Protein AF-A0A7K4CQ59-F1 (afdb_monomer_lite)

Foldseek 3Di:
DDWDQDPPRDTDDKDKAADPPAAEDEAEDDPPDALVVCVVVCVVCRDRHTYMGD

Sequence (54 aa):
MDAITIPAGISLAAKLAGPVDAPLVACIHGHTGSHGRYVFFQDKLQGKYRVLVY

Secondary structure (DSSP, 8-state):
-EEEEETTTEEEEEEEES-TTSPEEEE---TT--GGGGHHHHHHHTTTSEEEE-

Structure (mmCIF, N/CA/C/O backbone):
data_AF-A0A7K4CQ59-F1
#
_entry.id   AF-A0A7K4CQ59-F1
#
loop_
_atom_site.group_PDB
_atom_site.id
_atom_site.type_symbol
_atom_site.label_atom_id
_atom_site.label_alt_id
_atom_site.label_comp_id
_atom_site.label_asym_id
_atom_site.label_entity_id
_atom_site.label_seq_id
_atom_site.pdbx_PDB_ins_code
_atom_site.Cartn_x
_atom_site.Cartn_y
_atom_site.Car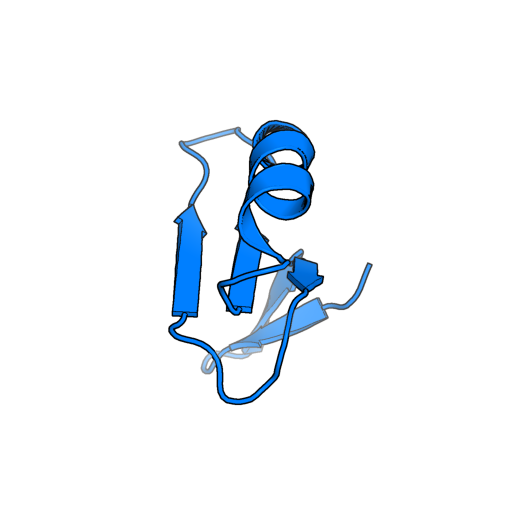tn_z
_atom_site.occupancy
_atom_site.B_iso_or_equiv
_atom_site.auth_seq_id
_atom_site.auth_comp_id
_atom_site.auth_asym_id
_atom_site.auth_atom_id
_atom_site.pdbx_PDB_model_num
ATOM 1 N N . MET A 1 1 ? 7.565 -9.983 3.857 1.00 54.84 1 MET A N 1
ATOM 2 C CA . MET A 1 1 ? 7.055 -9.047 2.836 1.00 54.84 1 MET A CA 1
ATOM 3 C C . MET A 1 1 ? 6.129 -9.851 1.969 1.00 54.84 1 MET A C 1
ATOM 5 O O . MET A 1 1 ? 6.554 -10.915 1.536 1.00 54.84 1 MET A O 1
ATOM 9 N N . ASP A 1 2 ? 4.916 -9.361 1.754 1.00 62.38 2 ASP A N 1
ATOM 10 C CA . ASP A 1 2 ? 3.958 -10.006 0.863 1.00 62.38 2 ASP A CA 1
ATOM 11 C C . ASP A 1 2 ? 4.024 -9.295 -0.493 1.00 62.38 2 ASP A C 1
ATOM 13 O O . ASP A 1 2 ? 4.133 -8.069 -0.556 1.00 62.38 2 ASP A O 1
ATOM 17 N N . ALA A 1 3 ? 4.041 -10.052 -1.587 1.00 68.19 3 ALA A N 1
ATOM 18 C CA . ALA A 1 3 ? 4.030 -9.488 -2.932 1.00 68.19 3 ALA A CA 1
ATOM 19 C C . ALA A 1 3 ? 2.582 -9.380 -3.414 1.00 68.19 3 ALA A C 1
ATOM 21 O O . ALA A 1 3 ? 1.848 -10.369 -3.389 1.00 68.19 3 ALA A O 1
ATOM 22 N N . ILE A 1 4 ? 2.173 -8.199 -3.878 1.00 74.75 4 ILE A N 1
ATOM 23 C CA . ILE A 1 4 ? 0.879 -8.033 -4.545 1.00 74.75 4 ILE A CA 1
ATOM 24 C C . ILE A 1 4 ? 1.129 -8.124 -6.047 1.00 74.75 4 ILE A C 1
ATOM 26 O O . ILE A 1 4 ? 1.929 -7.368 -6.600 1.00 74.75 4 ILE A O 1
ATOM 30 N N . THR A 1 5 ? 0.454 -9.066 -6.703 1.00 78.19 5 THR A N 1
ATOM 31 C CA . THR A 1 5 ? 0.476 -9.171 -8.165 1.00 78.19 5 THR A CA 1
ATOM 32 C C . THR A 1 5 ? -0.607 -8.267 -8.728 1.00 78.19 5 THR A C 1
ATOM 34 O O . THR A 1 5 ? -1.785 -8.445 -8.415 1.00 78.19 5 THR A O 1
ATOM 37 N N . ILE A 1 6 ? -0.214 -7.300 -9.551 1.00 77.50 6 ILE A N 1
ATOM 38 C CA . ILE A 1 6 ? -1.157 -6.460 -10.292 1.00 77.50 6 ILE A CA 1
ATOM 39 C C . ILE A 1 6 ? -1.348 -6.996 -11.720 1.00 77.50 6 ILE A C 1
ATOM 41 O O . ILE A 1 6 ? -0.471 -7.695 -12.246 1.00 77.50 6 ILE A O 1
ATOM 45 N N . PRO A 1 7 ? -2.487 -6.686 -12.370 1.00 68.19 7 PRO A N 1
ATOM 46 C CA . PRO A 1 7 ? -2.690 -7.004 -13.780 1.00 68.19 7 PRO A CA 1
ATOM 47 C C . PRO A 1 7 ? -1.510 -6.496 -14.620 1.00 68.19 7 PRO A C 1
ATOM 49 O O . PRO A 1 7 ? -0.988 -5.420 -14.344 1.00 68.19 7 PRO A O 1
ATOM 52 N N . ALA A 1 8 ? -1.104 -7.277 -15.627 1.00 79.38 8 ALA A N 1
ATOM 53 C CA . ALA A 1 8 ? 0.167 -7.198 -16.375 1.00 79.38 8 ALA A CA 1
ATOM 54 C C . ALA A 1 8 ? 1.348 -8.009 -15.801 1.00 79.38 8 ALA A C 1
ATOM 56 O O . ALA A 1 8 ? 2.444 -7.954 -16.352 1.00 79.38 8 ALA A O 1
ATOM 57 N N . GLY A 1 9 ? 1.133 -8.814 -14.753 1.00 79.50 9 GLY A N 1
ATOM 58 C CA . GLY A 1 9 ? 2.143 -9.765 -14.262 1.00 79.50 9 GLY A CA 1
ATOM 59 C C . GLY A 1 9 ? 3.303 -9.105 -13.513 1.00 79.50 9 GLY A C 1
ATOM 60 O O . GLY A 1 9 ? 4.360 -9.707 -13.347 1.00 79.50 9 GLY A O 1
ATOM 61 N N . ILE A 1 10 ? 3.109 -7.863 -13.067 1.00 82.06 10 ILE A N 1
ATOM 62 C CA . ILE A 1 10 ? 4.091 -7.122 -12.282 1.00 82.06 10 ILE A CA 1
ATOM 63 C C . ILE A 1 10 ? 3.872 -7.447 -10.803 1.00 82.06 10 ILE A C 1
ATOM 65 O O . ILE A 1 10 ? 2.770 -7.287 -10.271 1.00 82.06 10 ILE A O 1
ATOM 69 N N . SER A 1 11 ? 4.944 -7.869 -10.138 1.00 81.94 11 SER A N 1
ATOM 70 C CA . SER A 1 11 ? 4.980 -8.040 -8.687 1.00 81.94 11 SER A CA 1
ATOM 71 C C . SER A 1 11 ? 5.423 -6.741 -8.030 1.00 81.94 11 SER A C 1
ATOM 73 O O . SER A 1 11 ? 6.543 -6.279 -8.249 1.00 81.94 11 SER A O 1
ATOM 75 N N . LEU 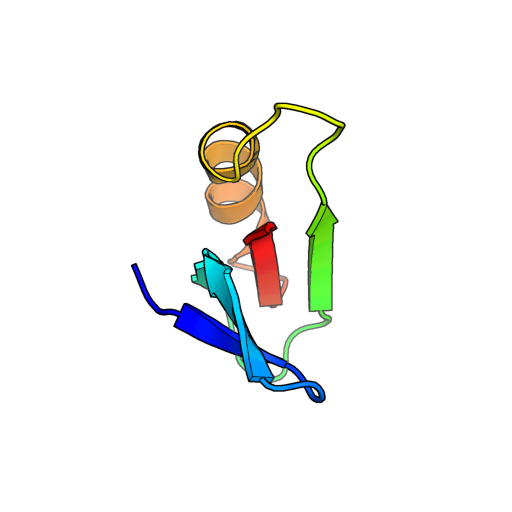A 1 12 ? 4.555 -6.167 -7.201 1.00 82.38 12 LEU A N 1
ATOM 76 C CA . LEU A 1 12 ? 4.883 -5.012 -6.375 1.00 82.38 12 LEU A CA 1
ATOM 77 C C . LEU A 1 12 ? 5.207 -5.470 -4.953 1.00 82.38 12 LEU A C 1
ATOM 79 O O . LEU A 1 12 ? 4.439 -6.208 -4.329 1.00 82.38 12 LEU A O 1
ATOM 83 N N . ALA A 1 13 ? 6.346 -5.011 -4.434 1.00 84.38 13 ALA A N 1
ATOM 84 C CA . ALA A 1 13 ? 6.666 -5.145 -3.021 1.00 84.38 13 ALA A CA 1
ATOM 85 C C . ALA A 1 13 ? 5.800 -4.155 -2.240 1.00 84.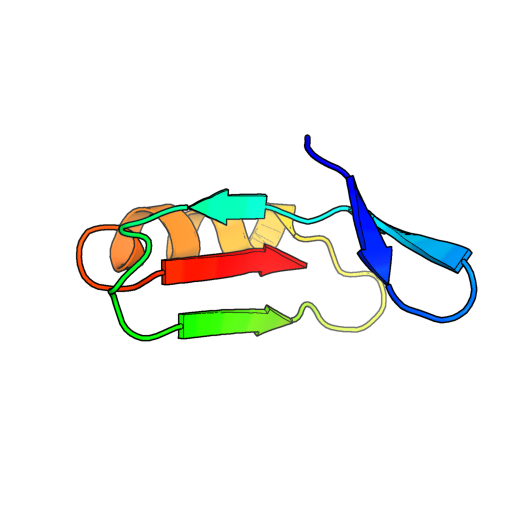38 13 ALA A C 1
ATOM 87 O O . ALA A 1 13 ? 6.007 -2.949 -2.337 1.00 84.38 13 ALA A O 1
ATOM 88 N N . ALA A 1 14 ? 4.833 -4.667 -1.482 1.00 86.31 14 ALA A N 1
ATOM 89 C CA . ALA A 1 14 ? 3.894 -3.839 -0.745 1.00 86.31 14 ALA A CA 1
ATOM 90 C C . ALA A 1 14 ? 3.709 -4.339 0.692 1.00 86.31 14 ALA A C 1
ATOM 92 O O . ALA A 1 14 ? 4.024 -5.479 1.039 1.00 86.31 14 ALA A O 1
ATOM 93 N N . LYS A 1 15 ? 3.178 -3.470 1.549 1.00 86.50 15 LYS A N 1
ATOM 94 C CA . LYS A 1 15 ? 2.697 -3.821 2.887 1.00 86.50 15 LYS A CA 1
ATOM 95 C C . LYS A 1 15 ? 1.252 -3.383 3.033 1.00 86.50 15 LYS A C 1
ATOM 97 O O . LYS A 1 15 ? 0.912 -2.268 2.655 1.00 86.50 15 LYS A O 1
ATOM 102 N N . LEU A 1 16 ? 0.428 -4.243 3.618 1.00 89.31 16 LEU A N 1
ATOM 103 C CA . LEU A 1 16 ? -0.966 -3.950 3.928 1.00 89.31 16 LEU A CA 1
ATOM 104 C C . LEU A 1 16 ? -1.206 -4.210 5.416 1.00 89.31 16 LEU A C 1
ATOM 106 O O . LEU A 1 16 ? -0.858 -5.279 5.908 1.00 89.31 16 LEU A O 1
ATOM 110 N N . ALA A 1 17 ? -1.778 -3.247 6.136 1.00 90.88 17 ALA A N 1
ATOM 111 C CA . ALA A 1 17 ? -2.187 -3.433 7.530 1.00 90.88 17 ALA A CA 1
ATOM 112 C C . ALA A 1 17 ? -3.484 -2.691 7.860 1.00 90.88 17 ALA A C 1
ATOM 114 O O . ALA A 1 17 ? -3.936 -1.839 7.097 1.00 90.88 17 ALA A O 1
ATOM 115 N N . GLY A 1 18 ? -4.054 -3.010 9.019 1.00 92.31 18 GLY A N 1
ATOM 116 C CA . GLY A 1 18 ? -5.298 -2.431 9.522 1.00 92.31 18 GLY A CA 1
ATOM 117 C C . GLY A 1 18 ? -6.552 -3.242 9.164 1.00 92.31 18 GLY A C 1
ATOM 118 O O . GLY A 1 18 ? -6.455 -4.264 8.478 1.00 92.31 18 GLY A O 1
ATOM 119 N N . PRO A 1 19 ? -7.734 -2.821 9.656 1.00 93.94 19 PRO A N 1
ATOM 120 C CA . PRO A 1 19 ? -8.984 -3.556 9.482 1.00 93.94 19 PRO A CA 1
ATOM 121 C C . PRO A 1 19 ? -9.401 -3.651 8.013 1.00 93.94 19 PRO A C 1
ATOM 123 O O . PRO A 1 19 ? -9.258 -2.695 7.254 1.00 93.94 19 PRO A O 1
ATOM 126 N N . VAL A 1 20 ? -9.966 -4.794 7.617 1.00 92.31 20 VAL A N 1
ATOM 127 C CA . VAL A 1 20 ? -10.383 -5.058 6.227 1.00 92.31 20 VAL A CA 1
ATOM 128 C C . VAL A 1 20 ? -11.452 -4.069 5.751 1.00 92.31 20 VAL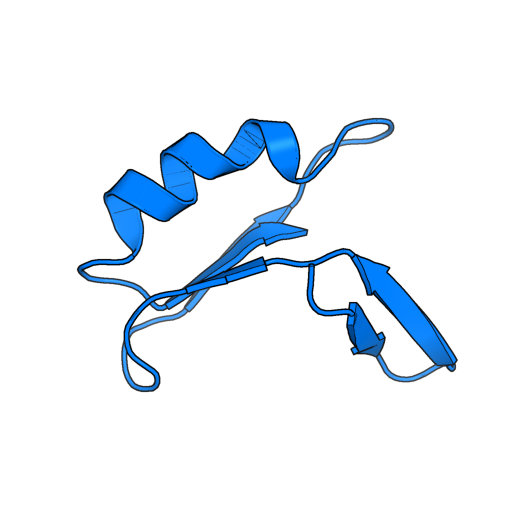 A C 1
ATOM 130 O O . VAL A 1 20 ? -11.368 -3.623 4.606 1.00 92.31 20 VAL A O 1
ATOM 133 N N . ASP A 1 21 ? -12.372 -3.692 6.642 1.00 94.69 21 ASP A N 1
ATOM 134 C CA . ASP A 1 21 ? -13.528 -2.828 6.357 1.00 94.69 21 ASP A CA 1
ATOM 135 C C . ASP A 1 21 ? -13.272 -1.338 6.646 1.00 94.69 21 ASP A C 1
ATOM 137 O O . ASP A 1 21 ? -14.160 -0.500 6.488 1.00 94.69 21 ASP A O 1
ATOM 141 N N . ALA A 1 22 ? -12.061 -0.985 7.089 1.00 94.31 22 ALA A N 1
ATOM 142 C CA . ALA A 1 22 ? -11.689 0.406 7.314 1.00 94.31 22 ALA A CA 1
ATOM 143 C C . ALA A 1 22 ? -11.402 1.129 5.982 1.00 94.31 22 ALA A C 1
ATOM 145 O O . ALA A 1 22 ? -10.959 0.494 5.018 1.00 94.31 22 ALA A O 1
ATOM 146 N N . PRO A 1 23 ? -11.574 2.466 5.914 1.00 95.81 23 PRO A N 1
ATOM 147 C CA . PRO A 1 23 ? -11.217 3.234 4.726 1.00 95.81 23 PRO A CA 1
ATOM 148 C C . PRO A 1 23 ? -9.745 3.028 4.341 1.00 95.81 23 PRO A C 1
ATOM 150 O O . PRO A 1 23 ? -8.867 2.996 5.209 1.00 95.81 23 PRO A O 1
ATOM 153 N N . LEU A 1 24 ? -9.480 2.893 3.038 1.00 93.81 24 LEU A N 1
ATOM 154 C CA . LEU A 1 24 ? -8.143 2.622 2.510 1.00 93.81 24 LEU A CA 1
ATOM 155 C C . LEU A 1 24 ? -7.324 3.911 2.357 1.00 93.81 24 LEU A C 1
ATOM 157 O O . LEU A 1 24 ? -7.773 4.876 1.742 1.00 93.81 24 LEU A O 1
ATOM 161 N N . VAL A 1 25 ? -6.087 3.885 2.844 1.00 93.12 25 VAL A N 1
ATOM 162 C CA . VAL A 1 25 ? -5.050 4.892 2.604 1.00 93.12 25 VAL A CA 1
ATOM 163 C C . VAL A 1 25 ? -3.894 4.221 1.869 1.00 93.12 25 VAL A C 1
ATOM 165 O O . VAL A 1 25 ? -3.307 3.268 2.378 1.00 93.12 25 VAL A O 1
ATOM 168 N N . ALA A 1 26 ? -3.560 4.719 0.678 1.00 90.62 26 ALA A N 1
ATOM 169 C CA . ALA A 1 26 ? -2.418 4.249 -0.101 1.00 90.62 26 ALA A CA 1
ATOM 170 C C . ALA A 1 26 ? -1.251 5.245 -0.003 1.00 90.62 26 ALA A C 1
ATOM 172 O O . ALA A 1 26 ? -1.378 6.406 -0.392 1.00 90.62 26 ALA A O 1
ATOM 173 N N . CYS A 1 27 ? -0.112 4.792 0.512 1.00 89.44 27 CYS A N 1
ATOM 174 C CA . CYS A 1 27 ? 1.139 5.539 0.556 1.00 89.44 27 CYS A CA 1
ATOM 175 C C . CYS A 1 27 ? 2.018 5.109 -0.619 1.00 89.44 27 CYS A C 1
ATOM 177 O O . CYS A 1 27 ? 2.430 3.953 -0.683 1.00 89.44 27 CYS A O 1
ATOM 179 N N . ILE A 1 28 ? 2.300 6.056 -1.513 1.00 89.12 28 ILE A N 1
ATOM 180 C CA . ILE A 1 28 ? 3.075 5.847 -2.738 1.00 89.12 28 ILE A CA 1
ATOM 181 C C . ILE A 1 28 ? 4.412 6.558 -2.572 1.00 89.12 28 ILE A C 1
ATOM 183 O O . ILE A 1 28 ? 4.435 7.778 -2.368 1.00 89.12 28 ILE A O 1
ATOM 187 N N . HIS A 1 29 ? 5.524 5.830 -2.649 1.00 87.38 29 HIS A N 1
ATOM 188 C CA . HIS A 1 29 ? 6.829 6.481 -2.596 1.00 87.38 29 HIS A CA 1
ATOM 189 C C . HIS A 1 29 ? 7.199 7.177 -3.914 1.00 87.38 29 HIS A C 1
ATOM 191 O O . HIS A 1 29 ? 6.817 6.767 -5.009 1.00 87.38 29 HIS A O 1
ATOM 197 N N . GLY A 1 30 ? 8.008 8.233 -3.808 1.00 87.00 30 GLY A N 1
ATOM 198 C CA . GLY A 1 30 ? 8.595 8.902 -4.971 1.00 87.00 30 GLY A CA 1
ATOM 199 C C . GLY A 1 30 ? 9.623 8.038 -5.714 1.00 87.00 30 GLY A C 1
ATOM 200 O O . GLY A 1 30 ? 9.993 6.950 -5.266 1.00 87.00 30 GLY A O 1
ATOM 201 N N . HIS A 1 31 ? 10.113 8.543 -6.849 1.00 84.56 31 HIS A N 1
ATOM 202 C CA . HIS A 1 31 ? 11.152 7.887 -7.650 1.00 84.56 31 HIS A CA 1
ATOM 203 C C . HIS A 1 31 ? 12.386 7.546 -6.792 1.00 84.56 31 HIS A C 1
ATOM 205 O O . HIS A 1 31 ? 12.769 8.350 -5.946 1.00 84.56 31 HIS A O 1
ATOM 211 N N . THR A 1 32 ? 12.939 6.337 -6.974 1.00 83.31 32 THR A N 1
ATOM 212 C CA . THR A 1 32 ? 14.016 5.707 -6.165 1.00 83.31 32 THR A CA 1
ATOM 213 C C . THR A 1 32 ? 13.753 5.559 -4.657 1.00 83.31 32 THR A C 1
ATOM 215 O O . THR A 1 32 ? 14.622 5.097 -3.916 1.00 83.31 32 THR A O 1
ATOM 218 N N . GLY A 1 33 ? 12.552 5.906 -4.186 1.00 81.81 33 GLY A N 1
ATOM 219 C CA . GLY A 1 33 ? 12.106 5.638 -2.824 1.00 81.81 33 GLY A CA 1
ATOM 220 C C . GLY A 1 33 ? 11.844 4.153 -2.562 1.00 81.81 33 GLY A C 1
ATOM 221 O O . GLY A 1 33 ? 11.933 3.313 -3.454 1.00 81.81 33 GLY A O 1
ATOM 222 N N . SER A 1 34 ? 11.517 3.837 -1.310 1.00 82.94 34 SER A N 1
ATOM 223 C CA . SER A 1 34 ? 11.030 2.516 -0.921 1.00 82.94 34 SER A CA 1
ATOM 224 C C . SER A 1 34 ? 9.943 2.630 0.145 1.00 82.94 34 SER A C 1
ATOM 226 O O . SER A 1 34 ? 9.922 3.577 0.943 1.00 82.94 34 SER A O 1
ATOM 228 N N . HIS A 1 35 ? 9.075 1.621 0.199 1.00 77.56 35 HIS A N 1
ATOM 229 C CA . HIS A 1 35 ? 8.026 1.440 1.207 1.00 77.56 35 HIS A CA 1
ATOM 230 C C . HIS A 1 35 ? 8.544 1.536 2.656 1.00 77.56 35 HIS A C 1
ATOM 232 O O . HIS A 1 35 ? 7.802 1.921 3.560 1.00 77.56 35 HIS A O 1
ATOM 238 N N . GLY A 1 36 ? 9.836 1.267 2.895 1.00 81.81 36 GLY A N 1
ATOM 239 C CA . GLY A 1 36 ? 10.481 1.431 4.201 1.00 81.81 36 GLY A CA 1
ATOM 240 C C . GLY A 1 36 ? 10.337 2.841 4.790 1.00 81.81 36 GLY A C 1
ATOM 241 O O . GLY A 1 36 ? 10.202 2.987 6.002 1.00 81.81 36 GLY A O 1
ATOM 242 N N . ARG A 1 37 ? 10.271 3.879 3.944 1.00 80.56 37 ARG A N 1
ATOM 243 C CA . ARG A 1 37 ? 10.101 5.276 4.386 1.00 80.56 37 ARG A CA 1
ATOM 244 C C . ARG A 1 37 ? 8.724 5.574 4.983 1.00 80.56 37 ARG A C 1
ATOM 246 O O . ARG A 1 37 ? 8.578 6.562 5.69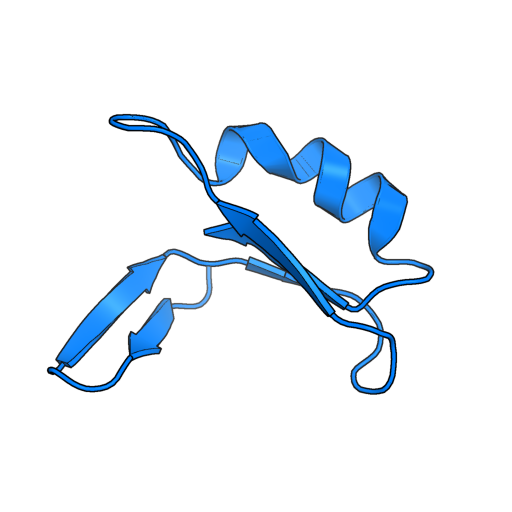6 1.00 80.56 37 ARG A O 1
ATOM 253 N N . TYR A 1 38 ? 7.732 4.730 4.711 1.00 83.38 38 TYR A N 1
ATOM 254 C CA . TYR A 1 38 ? 6.336 4.962 5.086 1.00 83.38 38 TYR A CA 1
ATOM 255 C C . TYR A 1 38 ? 5.833 4.008 6.177 1.00 83.38 38 TYR A C 1
ATOM 257 O O . TYR A 1 38 ? 4.677 4.104 6.583 1.00 83.38 38 TYR A O 1
ATOM 265 N N . VAL A 1 39 ? 6.701 3.145 6.719 1.00 81.69 39 VAL A N 1
ATOM 266 C CA . VAL A 1 39 ? 6.364 2.240 7.837 1.00 81.69 39 VAL A CA 1
ATOM 267 C C . VAL A 1 39 ? 5.833 3.022 9.044 1.00 81.69 39 VAL A C 1
ATOM 269 O O . VAL A 1 39 ? 4.833 2.645 9.639 1.00 81.69 39 VAL A O 1
ATOM 272 N N . PHE A 1 40 ? 6.408 4.190 9.329 1.00 86.00 40 PHE A N 1
ATOM 273 C CA . PHE A 1 40 ? 5.923 5.068 10.396 1.00 86.00 40 PHE A CA 1
ATOM 274 C C . PHE A 1 40 ? 4.472 5.547 10.199 1.00 86.00 40 PHE A C 1
ATOM 276 O O . PHE A 1 40 ? 3.736 5.735 11.169 1.00 86.00 40 PHE A O 1
ATOM 283 N N . PHE A 1 41 ? 4.043 5.761 8.951 1.00 84.94 41 PHE A N 1
ATOM 284 C CA . PHE A 1 41 ? 2.661 6.146 8.648 1.00 84.94 41 PHE A CA 1
ATOM 285 C C . PHE A 1 41 ? 1.710 4.962 8.792 1.00 84.94 41 PHE A C 1
ATOM 287 O O . PHE A 1 41 ? 0.611 5.132 9.318 1.00 84.94 41 PHE A O 1
ATOM 294 N N . GLN A 1 42 ? 2.153 3.771 8.385 1.00 86.62 42 GLN A N 1
ATOM 295 C CA . GLN A 1 42 ? 1.424 2.527 8.606 1.00 86.62 42 GLN A CA 1
ATOM 296 C C . GLN A 1 42 ? 1.126 2.334 10.097 1.00 86.62 42 GLN A C 1
ATOM 298 O O . GLN A 1 42 ? -0.039 2.182 10.460 1.00 86.62 42 GLN A O 1
ATOM 303 N N . ASP A 1 43 ? 2.132 2.468 10.964 1.00 89.44 43 ASP A N 1
ATOM 304 C CA . ASP A 1 43 ? 1.967 2.274 12.408 1.00 89.44 43 ASP A CA 1
ATOM 305 C C . ASP A 1 43 ? 0.980 3.262 13.041 1.00 89.44 43 ASP A C 1
ATOM 307 O O . ASP A 1 43 ? 0.180 2.889 13.900 1.00 89.44 43 ASP A O 1
ATOM 311 N N . LYS A 1 44 ? 0.988 4.521 12.587 1.00 91.12 44 LYS A N 1
ATOM 312 C CA . LYS A 1 44 ? 0.086 5.563 13.099 1.00 91.12 44 LYS A CA 1
ATOM 313 C C . LYS A 1 44 ? -1.357 5.422 12.626 1.00 91.12 44 LYS A C 1
ATOM 315 O O . LYS A 1 44 ? -2.270 5.828 13.344 1.00 91.12 44 LYS A O 1
ATOM 320 N N . LEU A 1 45 ? -1.569 4.926 11.409 1.00 91.75 45 LEU A N 1
ATOM 321 C CA . LEU A 1 45 ? -2.877 4.958 10.752 1.00 91.75 45 LEU A CA 1
ATOM 322 C C . LEU A 1 45 ? -3.611 3.614 10.799 1.00 91.75 45 LEU A C 1
ATOM 324 O O . LEU A 1 45 ? -4.842 3.614 10.764 1.00 91.75 45 LEU A O 1
ATOM 328 N N . GLN A 1 46 ? -2.902 2.491 10.961 1.00 88.50 46 GLN A N 1
ATOM 329 C CA . GLN A 1 46 ? -3.480 1.140 10.891 1.00 88.50 46 GLN A CA 1
ATOM 330 C C . GLN A 1 46 ? -4.583 0.846 11.921 1.00 88.50 46 GLN A C 1
ATOM 332 O O . GLN A 1 46 ? -5.357 -0.081 11.727 1.00 88.50 46 GLN A O 1
ATOM 337 N N . GLY A 1 47 ? -4.697 1.619 13.008 1.00 90.69 47 GLY A N 1
ATOM 338 C CA . GLY A 1 47 ? -5.784 1.457 13.985 1.00 90.69 47 GLY A CA 1
ATOM 339 C C . GLY A 1 47 ? -7.140 2.014 13.528 1.00 90.69 47 GLY A C 1
ATOM 340 O O . GLY A 1 47 ? -8.162 1.690 14.124 1.00 90.69 47 GLY A O 1
ATOM 341 N N . LYS A 1 48 ? -7.158 2.870 12.498 1.00 93.69 48 LYS A N 1
ATOM 342 C CA . LYS A 1 48 ? -8.373 3.536 11.982 1.00 93.69 48 LYS A CA 1
ATOM 343 C C . LYS A 1 48 ? -8.585 3.334 10.485 1.00 93.69 48 LYS A C 1
ATOM 345 O O . LYS A 1 48 ? -9.708 3.461 10.011 1.00 93.69 48 LYS A O 1
ATOM 350 N N . TYR A 1 49 ? -7.511 3.050 9.761 1.00 96.19 49 TYR A N 1
ATOM 351 C CA . TYR A 1 49 ? -7.486 2.929 8.314 1.00 96.19 49 TYR A CA 1
ATOM 352 C C . TYR A 1 49 ? -6.887 1.593 7.913 1.00 96.19 49 TYR A C 1
ATOM 354 O O . TYR A 1 49 ? -6.024 1.049 8.604 1.00 96.19 49 TYR A O 1
ATOM 362 N N . A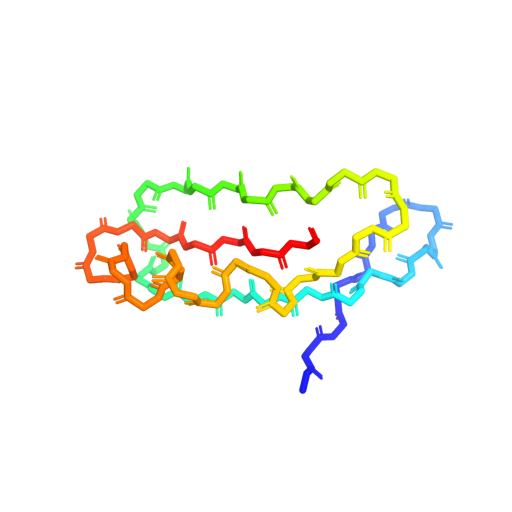RG A 1 50 ? -7.291 1.112 6.743 1.00 94.50 50 ARG A N 1
ATOM 363 C CA . ARG A 1 50 ? -6.546 0.088 6.028 1.00 94.50 50 ARG A CA 1
ATOM 364 C C . ARG A 1 50 ? -5.417 0.791 5.285 1.00 94.50 50 ARG A C 1
ATOM 366 O O . ARG A 1 50 ? -5.681 1.684 4.491 1.00 94.50 50 ARG A O 1
ATOM 373 N N . VAL A 1 51 ? -4.165 0.454 5.554 1.00 92.62 51 VAL A N 1
ATOM 374 C CA . VAL A 1 51 ? -3.007 1.173 5.008 1.00 92.62 51 VAL A CA 1
ATOM 375 C C . VAL A 1 51 ? -2.243 0.268 4.058 1.00 92.62 51 VAL A C 1
ATOM 377 O O . VAL A 1 51 ? -1.720 -0.760 4.484 1.00 92.62 51 VAL A O 1
ATOM 380 N N . LEU A 1 52 ? -2.171 0.666 2.788 1.00 90.44 52 LEU A N 1
ATOM 381 C CA . LEU A 1 52 ? -1.326 0.064 1.761 1.00 90.44 52 LEU A CA 1
ATOM 382 C C . LEU A 1 52 ? -0.086 0.940 1.572 1.00 90.44 52 LEU A C 1
ATOM 384 O O . LEU A 1 52 ? -0.213 2.128 1.296 1.00 90.44 52 LEU A O 1
ATOM 388 N N . VAL A 1 53 ? 1.105 0.364 1.672 1.00 89.88 53 VAL A N 1
ATOM 389 C CA . VAL A 1 53 ? 2.366 1.043 1.365 1.00 89.88 53 VAL A CA 1
ATOM 390 C C . VAL A 1 53 ? 3.030 0.320 0.209 1.00 89.88 53 VAL A C 1
ATOM 392 O O . VAL A 1 53 ? 3.296 -0.877 0.340 1.00 89.88 53 VAL A O 1
ATOM 395 N N . TYR A 1 54 ? 3.323 1.038 -0.876 1.00 84.31 54 TYR A N 1
ATOM 396 C CA . TYR A 1 54 ? 4.161 0.525 -1.952 1.00 84.31 54 TYR A CA 1
ATOM 397 C C . TYR A 1 54 ? 5.256 1.500 -2.352 1.00 84.31 54 TYR A C 1
ATOM 399 O O . TYR A 1 54 ? 5.065 2.743 -2.299 1.00 84.31 54 TYR A O 1
#

Radius of gyration: 11.28 Å; chains: 1; bounding box: 28×19×30 Å

pLDDT: mean 85.35, std 8.29, range [54.84, 96.19]